Protein AF-A0A0A0LY85-F1 (afdb_monomer_lite)

Foldseek 3Di:
DPPPVVVVVVVVVVVVVVLVVVVVVVLCVQQVQLVVVVVVVCVVPVDD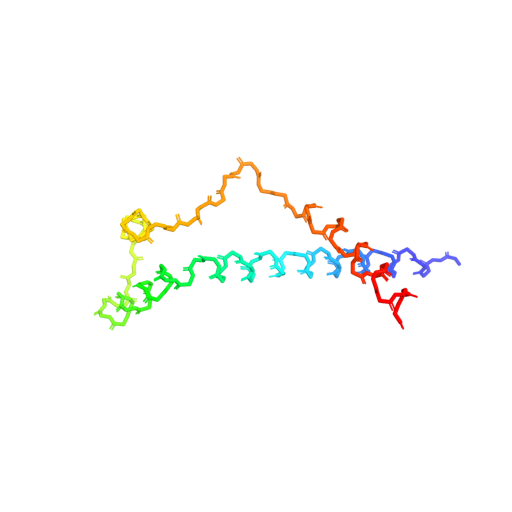DPVNSVVSCVVRVRDDDDPPDDSCVVVVVVVVVVVVVVVD

Organism: Cucumis sativus (NCBI:txid3659)

Structure (mmCIF, N/CA/C/O backbone):
data_AF-A0A0A0LY85-F1
#
_entry.id   AF-A0A0A0LY85-F1
#
loop_
_atom_site.group_PDB
_atom_site.id
_atom_site.type_symbol
_atom_site.label_atom_id
_atom_site.label_alt_id
_atom_site.label_comp_id
_atom_site.label_asym_id
_atom_site.label_entity_id
_atom_site.label_seq_id
_atom_site.pdbx_PDB_ins_code
_atom_site.Cartn_x
_atom_site.Cartn_y
_atom_site.Cartn_z
_atom_site.occupancy
_atom_site.B_iso_or_equiv
_atom_site.auth_seq_id
_atom_site.auth_comp_id
_atom_site.auth_asym_id
_atom_site.auth_atom_id
_atom_site.pdbx_PDB_model_num
ATOM 1 N N . MET A 1 1 ? 20.350 3.728 -38.908 1.00 57.50 1 MET A N 1
ATOM 2 C CA . MET A 1 1 ? 20.701 4.029 -37.504 1.00 57.50 1 MET A CA 1
ATOM 3 C C . MET A 1 1 ? 19.679 5.033 -36.996 1.00 57.50 1 MET A C 1
ATOM 5 O O . MET A 1 1 ? 19.744 6.182 -37.401 1.00 57.50 1 MET A O 1
ATOM 9 N N . GLY A 1 2 ? 18.686 4.565 -36.238 1.00 53.50 2 GLY A N 1
ATOM 10 C CA . GLY A 1 2 ? 17.540 5.358 -35.766 1.00 53.50 2 GLY A CA 1
ATOM 11 C C . GLY A 1 2 ? 16.665 4.571 -34.782 1.00 53.50 2 GLY A C 1
ATOM 12 O O . GLY A 1 2 ? 16.270 5.116 -33.763 1.00 53.50 2 GLY A O 1
ATOM 13 N N . ASP A 1 3 ? 16.511 3.262 -35.007 1.00 57.34 3 ASP A N 1
ATOM 14 C CA . ASP A 1 3 ? 15.625 2.408 -34.198 1.00 57.34 3 ASP A CA 1
ATOM 15 C C . ASP A 1 3 ? 16.073 2.179 -32.743 1.00 57.34 3 ASP A C 1
ATOM 17 O O . ASP A 1 3 ? 15.233 2.118 -31.854 1.00 57.34 3 ASP A O 1
ATOM 21 N N . ASN A 1 4 ? 17.376 2.082 -32.442 1.00 63.25 4 ASN A N 1
ATOM 22 C CA . ASN A 1 4 ? 17.817 1.688 -31.090 1.00 63.25 4 ASN A CA 1
ATOM 23 C C . ASN A 1 4 ? 17.417 2.674 -29.981 1.00 63.25 4 ASN A C 1
ATOM 25 O O . ASN A 1 4 ? 17.209 2.254 -28.846 1.00 63.25 4 ASN A O 1
ATOM 29 N N . CYS A 1 5 ? 17.308 3.969 -30.286 1.00 68.44 5 CYS A N 1
ATOM 30 C CA . CYS A 1 5 ? 17.037 4.978 -29.261 1.00 68.44 5 CYS A CA 1
ATOM 31 C C . CYS A 1 5 ? 15.596 4.871 -28.735 1.00 68.44 5 CYS A C 1
ATOM 33 O O . CYS A 1 5 ? 15.363 4.994 -27.535 1.00 68.44 5 CYS A O 1
ATOM 35 N N . GLU A 1 6 ? 14.636 4.577 -29.615 1.00 72.62 6 GLU A N 1
ATOM 36 C CA . GLU A 1 6 ? 13.228 4.418 -29.240 1.00 72.62 6 GLU A CA 1
ATOM 37 C C . GLU A 1 6 ? 13.020 3.171 -28.374 1.00 72.62 6 GLU A C 1
ATOM 39 O O . GLU A 1 6 ? 12.371 3.255 -27.331 1.00 72.62 6 GLU A O 1
ATOM 44 N N . TYR A 1 7 ? 13.651 2.046 -28.735 1.00 77.38 7 TYR A N 1
ATOM 45 C CA . TYR A 1 7 ? 13.621 0.826 -27.921 1.00 77.38 7 TYR A CA 1
ATOM 46 C C . TYR A 1 7 ? 14.286 1.020 -26.553 1.00 77.38 7 TYR A C 1
ATOM 48 O O . TYR A 1 7 ? 13.768 0.545 -25.543 1.00 77.38 7 TYR A O 1
ATOM 56 N N . GLU A 1 8 ? 15.404 1.747 -26.482 1.00 79.50 8 GLU A N 1
ATOM 57 C CA . GLU A 1 8 ? 16.062 2.048 -25.207 1.00 79.50 8 GLU A CA 1
ATOM 58 C C . GLU A 1 8 ? 15.216 2.947 -24.300 1.00 79.50 8 GLU A C 1
ATOM 60 O O . GLU A 1 8 ? 15.180 2.739 -23.085 1.00 79.50 8 GLU A O 1
ATOM 65 N N . VAL A 1 9 ? 14.536 3.948 -24.865 1.00 85.38 9 VAL A N 1
ATOM 66 C CA . VAL A 1 9 ? 13.631 4.819 -24.104 1.00 85.38 9 VAL A CA 1
ATOM 67 C C . VAL A 1 9 ? 12.410 4.034 -23.635 1.00 85.38 9 VAL A C 1
ATOM 69 O O . VAL A 1 9 ? 12.077 4.111 -22.453 1.00 85.38 9 VAL A O 1
ATOM 72 N N . ALA A 1 10 ? 11.792 3.231 -24.505 1.00 84.38 10 ALA A N 1
ATOM 73 C CA . ALA A 1 10 ? 10.658 2.383 -24.147 1.00 84.38 10 ALA A CA 1
ATOM 74 C C . ALA A 1 10 ? 11.010 1.423 -23.001 1.00 84.38 10 ALA A C 1
ATOM 76 O O . ALA A 1 10 ? 10.310 1.394 -21.991 1.00 84.38 10 ALA A O 1
ATOM 77 N N . ALA A 1 11 ? 12.155 0.740 -23.094 1.00 85.25 11 ALA A N 1
ATOM 78 C CA . ALA A 1 11 ? 12.624 -0.172 -22.054 1.00 85.25 11 ALA A CA 1
ATOM 79 C C . ALA A 1 11 ? 12.909 0.541 -20.720 1.00 85.25 11 ALA A C 1
ATOM 81 O O . ALA A 1 11 ? 12.688 -0.021 -19.650 1.00 85.25 11 ALA A O 1
ATOM 82 N N . LYS A 1 12 ? 13.412 1.782 -20.744 1.00 86.88 12 LYS A N 1
ATOM 83 C CA . LYS A 1 12 ? 13.615 2.574 -19.517 1.00 86.88 12 LYS A CA 1
ATOM 84 C C . LYS A 1 12 ? 12.291 3.008 -18.894 1.00 86.88 12 LYS A C 1
ATOM 86 O O . LYS A 1 12 ? 12.169 2.985 -17.673 1.00 86.88 12 LYS A O 1
ATOM 91 N N . VAL A 1 13 ? 11.318 3.400 -19.712 1.00 87.31 13 VAL A N 1
ATOM 92 C CA . VAL A 1 13 ? 9.983 3.799 -19.249 1.00 87.31 13 VAL A CA 1
ATOM 93 C C . VAL A 1 13 ? 9.259 2.612 -18.618 1.00 87.31 13 VAL A C 1
ATOM 95 O O . VAL A 1 13 ? 8.769 2.740 -17.500 1.00 87.31 13 VAL A O 1
ATOM 98 N N . GLU A 1 14 ? 9.258 1.456 -19.283 1.00 87.88 14 GLU A N 1
ATOM 99 C CA . GLU A 1 14 ? 8.689 0.207 -18.761 1.00 87.88 14 GLU A CA 1
ATOM 100 C C . GLU A 1 14 ? 9.289 -0.149 -17.394 1.00 87.88 14 GLU A C 1
ATOM 102 O O . GLU A 1 14 ? 8.559 -0.308 -16.419 1.00 87.88 14 GLU A O 1
ATOM 107 N N . LYS A 1 15 ? 10.622 -0.099 -17.268 1.00 86.50 15 LYS A N 1
ATOM 108 C CA . LYS A 1 15 ? 11.307 -0.313 -15.983 1.00 86.50 15 LYS A CA 1
ATOM 109 C C . LYS A 1 15 ? 10.860 0.656 -14.890 1.00 86.50 15 LYS A C 1
ATOM 111 O O . LYS A 1 15 ? 10.670 0.247 -13.750 1.00 86.50 15 LYS A O 1
ATOM 116 N N . ILE A 1 16 ? 10.693 1.944 -15.196 1.00 87.75 16 ILE A N 1
ATOM 117 C CA . ILE A 1 16 ? 10.215 2.924 -14.205 1.00 87.75 16 ILE A CA 1
ATOM 118 C C . ILE A 1 16 ? 8.797 2.570 -13.739 1.00 87.75 16 ILE A C 1
ATOM 120 O O . ILE A 1 16 ? 8.517 2.660 -12.541 1.00 87.75 16 ILE A O 1
ATOM 124 N N . TYR A 1 17 ? 7.924 2.141 -14.654 1.00 88.00 17 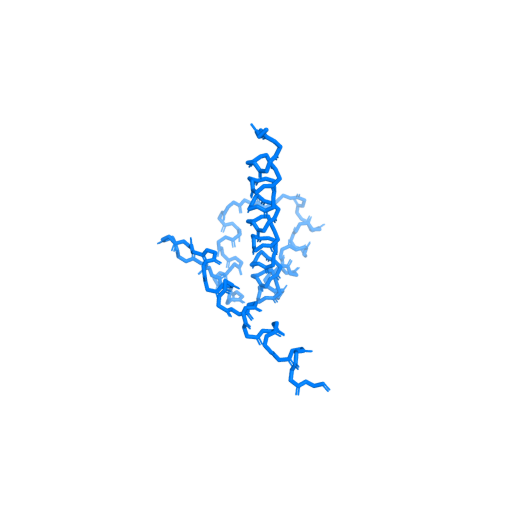TYR A N 1
ATOM 125 C CA . TYR A 1 17 ? 6.579 1.685 -14.307 1.00 88.00 17 TYR A CA 1
ATOM 126 C C . TYR A 1 17 ? 6.605 0.451 -13.404 1.00 88.00 17 TYR A C 1
ATOM 128 O O . TYR A 1 17 ? 5.930 0.453 -12.373 1.00 88.00 17 TYR A O 1
ATOM 136 N N . ASP A 1 18 ? 7.416 -0.554 -13.727 1.00 88.44 18 ASP A N 1
ATOM 137 C CA . ASP A 1 18 ? 7.521 -1.785 -12.937 1.00 88.44 18 ASP A CA 1
ATOM 138 C C . ASP A 1 18 ? 8.060 -1.526 -11.526 1.00 88.44 18 ASP A C 1
ATOM 140 O O . ASP A 1 18 ? 7.544 -2.066 -10.538 1.00 88.44 18 ASP A O 1
ATOM 144 N N . LEU A 1 19 ? 9.053 -0.640 -11.401 1.00 88.00 19 LEU A N 1
ATOM 145 C CA . LEU A 1 19 ? 9.602 -0.226 -10.109 1.00 88.00 19 LEU A CA 1
ATOM 146 C C . LEU A 1 19 ? 8.563 0.542 -9.283 1.00 88.00 19 LEU A C 1
ATOM 148 O O . LEU A 1 19 ? 8.387 0.264 -8.094 1.00 88.00 19 LEU A O 1
ATOM 152 N N . ALA A 1 20 ? 7.837 1.476 -9.905 1.00 87.31 20 ALA A N 1
ATOM 153 C CA . ALA A 1 20 ? 6.771 2.222 -9.241 1.00 87.31 20 ALA A CA 1
ATOM 154 C C . ALA A 1 20 ? 5.635 1.296 -8.782 1.00 87.31 20 ALA A C 1
ATOM 156 O O . ALA A 1 20 ? 5.168 1.404 -7.645 1.00 87.31 20 ALA A O 1
ATOM 157 N N . TYR A 1 21 ? 5.234 0.345 -9.628 1.00 89.81 21 TYR A N 1
ATOM 158 C CA . TYR A 1 21 ? 4.222 -0.654 -9.302 1.00 89.81 21 TYR A CA 1
ATOM 159 C C . TYR A 1 21 ? 4.662 -1.539 -8.134 1.00 89.81 21 TYR A C 1
ATOM 161 O O . TYR A 1 21 ? 3.918 -1.715 -7.167 1.00 89.81 21 TYR A O 1
ATOM 169 N N . SER A 1 22 ? 5.892 -2.052 -8.183 1.00 88.56 22 SER A N 1
ATOM 170 C CA . SER A 1 22 ? 6.455 -2.899 -7.130 1.00 88.56 22 SER A CA 1
ATOM 171 C C . SER A 1 22 ? 6.539 -2.160 -5.795 1.00 88.56 22 SER A C 1
ATOM 173 O O . SER A 1 22 ? 6.132 -2.706 -4.765 1.00 88.56 22 SER A O 1
ATOM 175 N N . ARG A 1 23 ? 6.972 -0.892 -5.805 1.00 87.56 23 ARG A N 1
ATOM 176 C CA . ARG A 1 23 ? 6.992 -0.041 -4.608 1.00 87.56 23 ARG A CA 1
ATOM 177 C C . ARG A 1 23 ? 5.591 0.185 -4.050 1.00 87.56 23 ARG A C 1
ATOM 179 O O . ARG A 1 23 ? 5.383 0.011 -2.850 1.00 87.56 23 ARG A O 1
ATOM 186 N N . ALA A 1 24 ? 4.628 0.538 -4.901 1.00 89.62 24 ALA A N 1
ATOM 187 C CA . ALA A 1 24 ? 3.244 0.739 -4.484 1.00 89.62 24 ALA A CA 1
ATOM 188 C C . ALA A 1 24 ? 2.661 -0.540 -3.868 1.00 89.62 24 ALA A C 1
ATOM 190 O O . ALA A 1 24 ? 2.083 -0.498 -2.783 1.00 89.62 24 ALA A O 1
ATOM 191 N N . LYS A 1 25 ? 2.884 -1.697 -4.502 1.00 92.25 25 LYS A N 1
ATOM 192 C CA . LYS A 1 25 ? 2.445 -3.001 -3.995 1.00 92.25 25 LYS A CA 1
ATOM 193 C C . LYS A 1 25 ? 3.056 -3.323 -2.632 1.00 92.25 25 LYS A C 1
ATOM 195 O O . LYS A 1 25 ? 2.335 -3.769 -1.742 1.00 92.25 25 LYS A O 1
ATOM 200 N N . GLU A 1 26 ? 4.354 -3.082 -2.442 1.00 90.12 26 GLU A N 1
ATOM 201 C CA . GLU A 1 26 ? 5.002 -3.288 -1.143 1.00 90.12 26 GLU A CA 1
ATOM 202 C C . GLU A 1 26 ? 4.418 -2.364 -0.066 1.00 90.12 26 GLU A C 1
ATOM 204 O O . GLU A 1 26 ? 4.119 -2.819 1.039 1.00 90.12 26 GLU A O 1
ATOM 209 N N . MET A 1 27 ? 4.207 -1.087 -0.389 1.00 90.06 27 MET A N 1
ATOM 210 C CA . MET A 1 27 ? 3.626 -0.103 0.527 1.00 90.06 27 MET A CA 1
ATOM 211 C C . MET A 1 27 ? 2.198 -0.456 0.940 1.00 90.06 27 MET A C 1
ATOM 213 O O . MET A 1 27 ? 1.860 -0.356 2.122 1.00 90.06 27 MET A O 1
ATOM 217 N N . LEU A 1 28 ? 1.375 -0.907 -0.008 1.00 92.50 28 LEU A N 1
ATOM 218 C CA . LEU A 1 28 ? 0.031 -1.406 0.274 1.00 92.50 28 LEU A CA 1
ATOM 219 C C . LEU A 1 28 ? 0.087 -2.664 1.148 1.00 92.50 28 LEU A C 1
ATOM 221 O O . LEU A 1 28 ? -0.661 -2.771 2.114 1.00 92.50 28 LEU A O 1
ATOM 225 N N . GLY A 1 29 ? 1.015 -3.585 0.863 1.00 93.12 29 GLY A N 1
ATOM 226 C CA . GLY A 1 29 ? 1.219 -4.795 1.661 1.00 93.12 29 GLY A CA 1
ATOM 227 C C . GLY A 1 29 ? 1.598 -4.491 3.112 1.00 93.12 29 GLY A C 1
ATOM 228 O O . GLY A 1 29 ? 0.997 -5.038 4.035 1.00 93.12 29 GLY A O 1
ATOM 229 N N . LYS A 1 30 ? 2.540 -3.566 3.323 1.00 92.00 30 LYS A N 1
ATOM 230 C CA . LYS A 1 30 ? 2.957 -3.096 4.655 1.00 92.00 30 LYS A CA 1
ATOM 231 C C . LYS A 1 30 ? 1.835 -2.391 5.424 1.00 92.00 30 LYS A C 1
ATOM 233 O O . LYS A 1 30 ? 1.801 -2.469 6.645 1.00 92.00 30 LYS A O 1
ATOM 238 N N . ASN A 1 31 ? 0.915 -1.734 4.718 1.00 95.06 31 ASN A N 1
ATOM 239 C CA . ASN A 1 31 ? -0.221 -1.009 5.295 1.00 95.06 31 ASN A CA 1
ATOM 240 C C . ASN A 1 31 ? -1.540 -1.791 5.267 1.00 95.06 31 ASN A C 1
ATOM 242 O O . ASN A 1 31 ? -2.594 -1.206 5.517 1.00 95.06 31 ASN A O 1
ATOM 246 N N . ARG A 1 32 ? -1.514 -3.099 4.983 1.00 95.38 32 ARG A N 1
ATOM 247 C CA . ARG A 1 32 ? -2.726 -3.907 4.791 1.00 95.38 32 ARG A CA 1
ATOM 248 C C . ARG A 1 32 ? -3.753 -3.740 5.915 1.00 95.38 32 ARG A C 1
ATOM 250 O O . ARG A 1 32 ? -4.921 -3.528 5.623 1.00 95.38 32 ARG A O 1
ATOM 257 N N . GLN A 1 33 ? -3.321 -3.776 7.175 1.00 93.94 33 GLN A N 1
ATOM 258 C CA . GLN A 1 33 ? -4.216 -3.632 8.329 1.00 93.94 33 GLN A CA 1
ATOM 259 C C . GLN A 1 33 ? -4.955 -2.283 8.335 1.00 93.94 33 GLN A C 1
ATOM 261 O O . GLN A 1 33 ? -6.140 -2.217 8.648 1.00 93.94 33 GLN A O 1
ATOM 266 N N . VAL A 1 34 ? -4.271 -1.200 7.963 1.00 95.50 34 VAL A N 1
ATOM 267 C CA . VAL A 1 34 ? -4.878 0.134 7.873 1.00 95.50 34 VAL A CA 1
ATOM 268 C C . VAL A 1 34 ? -5.826 0.219 6.680 1.00 95.50 34 VAL A C 1
ATOM 270 O O . VAL A 1 34 ? -6.898 0.802 6.796 1.00 95.50 34 VAL A O 1
ATOM 273 N N . LEU A 1 35 ? -5.472 -0.403 5.551 1.00 95.88 35 LEU A N 1
ATOM 274 C CA . LEU A 1 35 ? -6.338 -0.475 4.370 1.00 95.88 35 LEU A CA 1
ATOM 275 C C . LEU A 1 35 ? -7.619 -1.273 4.636 1.00 95.88 35 LEU A C 1
ATOM 277 O O . LEU A 1 35 ? -8.666 -0.910 4.114 1.00 95.88 35 LEU A O 1
ATOM 281 N N . GLU A 1 36 ? -7.565 -2.319 5.461 1.00 96.19 36 GLU A N 1
ATOM 282 C CA . GLU A 1 36 ? -8.761 -3.048 5.900 1.00 96.19 36 GLU A CA 1
ATOM 283 C C . GLU A 1 36 ? -9.702 -2.124 6.696 1.00 96.19 36 GLU A C 1
ATOM 285 O O . GLU A 1 36 ? -10.900 -2.109 6.424 1.00 96.19 36 GLU A O 1
ATOM 290 N N . LYS A 1 37 ? -9.167 -1.245 7.561 1.00 96.00 37 LYS A N 1
ATOM 291 C CA . LYS A 1 37 ? -9.957 -0.180 8.219 1.00 96.00 37 LYS A CA 1
ATOM 292 C C . LYS A 1 37 ? -10.483 0.872 7.242 1.00 96.00 37 LYS A C 1
ATOM 294 O O . LYS A 1 37 ? -11.625 1.295 7.363 1.00 96.00 37 LYS A O 1
ATOM 299 N N . PHE A 1 38 ? -9.675 1.199 6.233 1.00 95.19 38 PHE A N 1
ATOM 300 C CA . PHE A 1 38 ? -10.071 1.776 4.942 1.00 95.19 38 PHE A CA 1
ATOM 301 C C . PHE A 1 38 ? -11.450 1.323 4.469 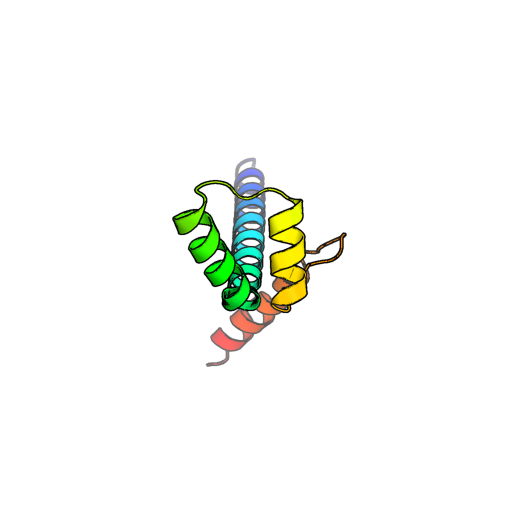1.00 95.19 38 PHE A C 1
ATOM 303 O O . PHE A 1 38 ? -12.406 2.087 4.331 1.00 95.19 38 PHE A O 1
ATOM 310 N N . VAL A 1 39 ? -11.492 0.030 4.177 1.00 95.81 39 VAL A N 1
ATOM 311 C CA . VAL A 1 39 ? -12.624 -0.637 3.549 1.00 95.81 39 VAL A CA 1
ATOM 312 C C . VAL A 1 39 ? -13.810 -0.732 4.502 1.00 95.81 39 VAL A C 1
ATOM 314 O O . VAL A 1 39 ? -14.923 -0.464 4.068 1.00 95.81 39 VAL A O 1
ATOM 317 N N . GLU A 1 40 ? -13.591 -1.064 5.777 1.00 95.75 40 GLU A N 1
ATOM 318 C CA . GLU A 1 40 ? -14.659 -1.109 6.790 1.00 95.75 40 GLU A CA 1
ATOM 319 C C . GLU A 1 40 ? -15.416 0.227 6.868 1.00 95.75 40 GLU A C 1
ATOM 321 O O . GLU A 1 40 ? -16.637 0.257 6.739 1.00 95.75 40 GLU A O 1
ATOM 326 N N . GLU A 1 41 ? -14.690 1.339 6.984 1.00 95.81 41 GLU A N 1
ATOM 327 C CA . GLU A 1 41 ? -15.288 2.672 7.098 1.00 95.81 41 GLU A CA 1
ATOM 328 C C . GLU A 1 41 ? -15.948 3.131 5.787 1.00 95.81 41 GLU A C 1
ATOM 330 O O . GLU A 1 41 ? -17.002 3.762 5.808 1.00 95.81 41 GLU A O 1
ATOM 335 N N . LEU A 1 42 ? -15.378 2.786 4.624 1.00 96.75 42 LEU A N 1
ATOM 336 C CA . LEU A 1 42 ? -16.019 3.058 3.329 1.00 96.75 42 LEU A CA 1
ATOM 337 C C . LEU A 1 42 ? -17.311 2.261 3.132 1.00 96.75 42 LEU A C 1
ATOM 339 O O . LEU A 1 42 ? -18.229 2.764 2.493 1.00 96.75 42 LEU A O 1
ATOM 343 N N . LEU A 1 43 ? -17.396 1.038 3.658 1.00 96.88 43 LEU A N 1
ATOM 344 C CA . LEU A 1 43 ? -18.622 0.241 3.599 1.00 96.88 43 LEU A CA 1
ATOM 345 C C . LEU A 1 43 ? -19.721 0.804 4.511 1.00 96.88 43 LEU A C 1
ATOM 347 O O . LEU A 1 43 ? -20.895 0.661 4.183 1.00 96.88 43 LEU A O 1
ATOM 351 N N . GLU A 1 44 ? -19.356 1.432 5.632 1.00 96.12 44 GLU A N 1
ATOM 352 C CA . GLU A 1 44 ? -20.315 2.023 6.575 1.00 96.12 44 GLU A CA 1
ATOM 353 C C . GLU A 1 44 ? -20.763 3.436 6.168 1.00 96.12 44 GLU A C 1
ATOM 355 O O . GLU A 1 44 ? -21.952 3.749 6.236 1.00 96.12 44 GLU A O 1
ATOM 360 N N . PHE A 1 45 ? -19.831 4.288 5.730 1.00 94.31 45 PHE A N 1
ATOM 361 C CA . PHE A 1 45 ? -20.074 5.722 5.526 1.00 94.31 45 PHE A CA 1
ATOM 362 C C . PHE A 1 45 ? -20.049 6.175 4.060 1.00 94.31 45 PHE A C 1
ATOM 364 O O . PHE A 1 45 ? -20.304 7.350 3.797 1.00 94.31 45 PHE A O 1
ATOM 371 N N . GLU A 1 46 ? -19.710 5.287 3.115 1.00 93.31 46 GLU A N 1
ATOM 372 C CA . GLU A 1 46 ? -19.532 5.522 1.664 1.00 93.31 46 GLU A CA 1
ATOM 373 C C . GLU A 1 46 ? -18.434 6.534 1.273 1.00 93.31 46 GLU A C 1
ATOM 375 O O . GLU A 1 46 ? -17.911 6.493 0.158 1.00 93.31 46 GLU A O 1
ATOM 380 N N . ILE A 1 47 ? -18.054 7.446 2.172 1.00 94.06 47 ILE A N 1
ATOM 381 C CA . ILE A 1 47 ? -17.118 8.543 1.929 1.00 94.06 47 ILE A CA 1
ATOM 382 C C . ILE A 1 47 ? -16.167 8.677 3.117 1.00 94.06 47 ILE A C 1
ATOM 384 O O . ILE A 1 47 ? -16.590 8.784 4.266 1.00 94.06 47 ILE A O 1
ATOM 388 N N . LEU A 1 48 ? -14.869 8.799 2.828 1.00 94.25 48 LEU A N 1
ATOM 389 C CA . LEU A 1 48 ? -13.858 9.174 3.816 1.00 94.25 48 LEU A CA 1
ATOM 390 C C . LEU A 1 48 ? -13.262 10.538 3.500 1.00 94.25 48 LEU A C 1
ATOM 392 O O . LEU A 1 48 ? -12.854 10.827 2.377 1.00 94.25 48 LEU A O 1
ATOM 396 N N . THR A 1 49 ? -13.171 11.382 4.524 1.00 95.56 49 THR A N 1
ATOM 397 C CA . THR A 1 49 ? -12.464 12.664 4.427 1.00 95.56 49 THR A CA 1
ATOM 398 C C . THR A 1 49 ? -10.984 12.484 4.753 1.00 95.56 49 THR A C 1
ATOM 400 O O . THR A 1 49 ? -10.605 11.564 5.478 1.00 95.56 49 THR A O 1
ATOM 403 N N . GLY A 1 50 ? -10.138 13.417 4.303 1.00 94.06 50 GLY A N 1
ATOM 404 C CA . GLY A 1 50 ? -8.705 13.402 4.630 1.00 94.06 50 GLY A CA 1
ATOM 405 C C . GLY A 1 50 ? -8.421 13.319 6.137 1.00 94.06 50 GLY A C 1
ATOM 406 O O . GLY A 1 50 ? -7.564 12.551 6.553 1.00 94.06 50 GLY A O 1
ATOM 407 N N . LYS A 1 51 ? -9.214 14.010 6.971 1.00 94.56 51 LYS A N 1
ATOM 408 C CA . LYS A 1 51 ? -9.080 13.960 8.441 1.00 94.56 51 LYS A CA 1
ATOM 409 C C . LYS A 1 51 ? -9.369 12.576 9.026 1.00 94.56 51 LYS A C 1
ATOM 411 O O . LYS A 1 51 ? -8.780 12.199 10.036 1.00 94.56 51 LYS A O 1
ATOM 416 N N . VAL A 1 52 ? -10.312 11.844 8.432 1.00 93.69 52 VAL A N 1
ATOM 417 C CA . VAL A 1 52 ? -10.641 10.477 8.858 1.00 93.69 52 VAL A CA 1
ATOM 418 C C . VAL A 1 52 ? -9.514 9.531 8.452 1.00 93.69 52 VAL A C 1
ATOM 420 O O . VAL A 1 52 ? -9.049 8.762 9.287 1.00 93.69 52 VAL A O 1
ATOM 423 N N . LEU A 1 53 ? -8.995 9.662 7.227 1.00 93.50 53 LEU A N 1
ATOM 424 C CA . LEU A 1 53 ? -7.839 8.888 6.763 1.00 93.50 53 LEU A CA 1
ATOM 425 C C . LEU A 1 53 ? -6.610 9.104 7.654 1.00 93.50 53 LEU A C 1
ATOM 427 O O . LEU A 1 53 ? -5.993 8.134 8.084 1.00 93.50 53 LEU A O 1
ATOM 431 N N . GLU A 1 54 ? -6.280 10.356 7.983 1.00 94.19 54 GLU A N 1
ATOM 432 C CA . GLU A 1 54 ? -5.164 10.685 8.880 1.00 94.19 54 GLU A CA 1
ATOM 433 C C . GLU A 1 54 ? -5.321 10.017 10.248 1.00 94.19 54 GLU A C 1
ATOM 435 O O . GLU A 1 54 ? -4.408 9.332 10.708 1.00 94.19 54 GLU A O 1
ATOM 440 N N . ARG A 1 55 ? -6.511 10.121 10.852 1.00 94.62 55 ARG A N 1
ATOM 441 C CA . ARG A 1 55 ? -6.807 9.487 12.141 1.00 94.62 55 ARG A CA 1
ATOM 442 C C . ARG A 1 55 ? -6.682 7.966 12.081 1.00 94.62 55 ARG A C 1
ATOM 444 O O . ARG A 1 55 ? -6.140 7.361 13.005 1.00 94.62 55 ARG A O 1
ATOM 451 N N . LEU A 1 56 ? -7.192 7.341 11.022 1.00 94.06 56 LEU A N 1
ATOM 452 C CA . LEU A 1 56 ? -7.140 5.890 10.849 1.00 94.06 56 LEU A CA 1
ATOM 453 C C . LEU A 1 56 ? -5.700 5.405 10.651 1.00 94.06 56 LEU A C 1
ATOM 455 O O . LEU A 1 56 ? -5.334 4.374 11.207 1.00 94.06 56 LEU A O 1
ATOM 459 N N . ILE A 1 57 ? -4.867 6.160 9.933 1.00 94.19 57 ILE A N 1
ATOM 460 C CA . ILE A 1 57 ? -3.434 5.869 9.807 1.00 94.19 57 ILE A CA 1
ATOM 461 C C . ILE A 1 57 ? -2.751 5.947 11.176 1.00 94.19 57 ILE A C 1
ATOM 463 O O . ILE A 1 57 ? -2.065 5.004 11.561 1.00 94.19 57 ILE A O 1
ATOM 467 N N . GLU A 1 58 ? -2.959 7.026 11.931 1.00 93.94 58 GLU A N 1
ATOM 468 C CA . GLU A 1 58 ? -2.325 7.224 13.244 1.00 93.94 58 GLU A CA 1
ATOM 469 C C . GLU A 1 58 ? -2.748 6.165 14.268 1.00 93.94 58 GLU A C 1
ATOM 471 O O . GLU A 1 58 ? -1.910 5.616 14.981 1.00 93.94 58 GLU A O 1
ATOM 476 N N . THR A 1 59 ? -4.040 5.837 14.310 1.00 94.31 59 THR A N 1
ATOM 477 C CA . THR A 1 59 ? -4.598 4.905 15.303 1.00 94.31 59 THR A CA 1
ATOM 478 C C . THR A 1 59 ? -4.204 3.456 15.021 1.00 94.31 59 THR A C 1
ATOM 480 O O . THR A 1 59 ? -4.054 2.667 15.950 1.00 94.31 59 THR A O 1
ATOM 483 N N . ASN A 1 60 ? -4.014 3.099 13.747 1.00 92.50 60 ASN A N 1
ATOM 484 C CA . ASN A 1 60 ? -3.729 1.726 13.326 1.00 92.50 60 ASN A CA 1
ATOM 485 C C . ASN A 1 60 ? -2.257 1.505 12.931 1.00 92.50 60 ASN A C 1
ATOM 487 O O . ASN A 1 60 ? -1.929 0.467 12.360 1.00 92.50 60 ASN A O 1
ATOM 491 N N . GLY A 1 61 ? -1.367 2.460 13.229 1.00 90.12 61 GLY A N 1
ATOM 492 C CA . GLY A 1 61 ? 0.077 2.320 13.012 1.00 90.12 61 GLY A CA 1
ATOM 493 C C . GLY A 1 61 ? 0.502 2.318 11.540 1.00 90.12 61 GLY A C 1
ATOM 494 O O . GLY A 1 61 ? 1.470 1.649 11.181 1.00 90.12 61 GLY A O 1
ATOM 495 N N . GLY A 1 62 ? -0.217 3.040 10.679 1.00 89.31 62 GLY A N 1
ATOM 496 C CA . GLY A 1 62 ? 0.082 3.100 9.252 1.00 89.31 62 GLY A CA 1
ATOM 497 C C . GLY A 1 62 ? 1.426 3.761 8.953 1.00 89.31 62 GLY A C 1
ATOM 498 O O . GLY A 1 62 ? 1.792 4.796 9.511 1.00 89.31 62 GLY A O 1
ATOM 499 N N . ILE A 1 63 ? 2.160 3.158 8.027 1.00 88.69 63 ILE A N 1
ATOM 500 C CA . ILE A 1 63 ? 3.467 3.606 7.567 1.00 88.69 63 ILE A CA 1
ATOM 501 C C . ILE A 1 63 ? 3.263 4.626 6.450 1.00 88.69 63 ILE A C 1
ATOM 503 O O . ILE A 1 63 ? 2.763 4.298 5.370 1.00 88.69 63 ILE A O 1
ATOM 507 N N . ARG A 1 64 ? 3.698 5.861 6.704 1.00 83.25 64 ARG A N 1
ATOM 508 C CA . ARG A 1 64 ? 3.752 6.939 5.712 1.00 83.25 64 ARG A CA 1
ATOM 509 C C . ARG A 1 64 ? 5.179 7.065 5.194 1.00 83.25 64 ARG A C 1
ATOM 511 O O . ARG A 1 64 ? 6.113 7.185 5.984 1.00 83.25 64 ARG A O 1
ATOM 518 N N . GLU A 1 65 ? 5.336 7.081 3.879 1.00 77.38 65 GLU A N 1
ATOM 519 C CA . GLU A 1 65 ? 6.589 7.525 3.268 1.00 77.38 65 GLU A CA 1
ATOM 520 C C . GLU A 1 65 ? 6.747 9.030 3.500 1.00 77.38 65 GLU A C 1
ATOM 522 O O . GLU A 1 65 ? 5.778 9.790 3.408 1.00 77.38 65 GLU A O 1
ATOM 527 N N . LYS A 1 66 ? 7.966 9.459 3.830 1.00 73.25 66 LYS A N 1
ATOM 528 C CA . LYS A 1 66 ? 8.319 10.878 3.839 1.00 73.25 66 LYS A CA 1
ATOM 529 C C . LYS A 1 66 ? 8.854 11.258 2.469 1.00 73.25 66 LYS A C 1
ATOM 531 O O . LYS A 1 66 ? 9.690 10.553 1.916 1.00 73.25 66 LYS A O 1
ATOM 536 N N . GLU A 1 67 ? 8.404 12.400 1.974 1.00 67.31 67 GLU A N 1
ATOM 537 C CA . GLU A 1 67 ? 8.993 13.021 0.794 1.00 67.31 67 GLU A CA 1
ATOM 538 C C . GLU A 1 67 ? 10.425 13.507 1.092 1.00 67.31 67 GLU A C 1
ATOM 540 O O . GLU A 1 67 ? 10.669 14.034 2.187 1.00 67.31 67 GLU A O 1
ATOM 545 N N . P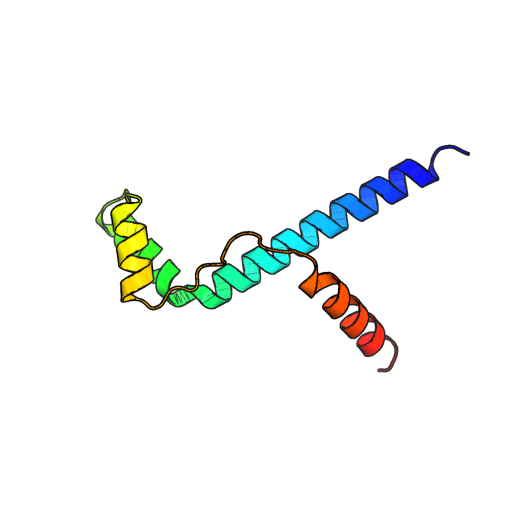RO A 1 68 ? 11.358 13.405 0.129 1.00 68.69 68 PRO A N 1
ATOM 546 C CA . PRO A 1 68 ? 11.202 12.761 -1.180 1.00 68.69 68 PRO A CA 1
ATOM 547 C C . PRO A 1 68 ? 11.280 11.226 -1.089 1.00 68.69 68 PRO A C 1
ATOM 549 O O . PRO A 1 68 ? 12.196 10.693 -0.462 1.00 68.69 68 PRO A O 1
ATOM 552 N N . PHE A 1 69 ? 10.361 10.514 -1.750 1.0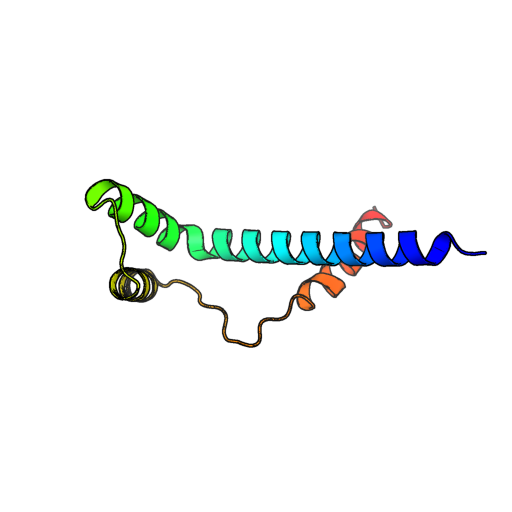0 67.69 69 PHE A N 1
ATOM 553 C CA . PHE A 1 69 ? 10.475 9.060 -1.920 1.00 67.69 69 PHE A CA 1
ATOM 554 C C . PHE A 1 69 ? 11.288 8.720 -3.176 1.00 67.69 69 PHE A C 1
ATOM 556 O O . PHE A 1 69 ? 11.184 9.380 -4.211 1.00 67.69 69 PHE A O 1
ATOM 563 N N . PHE A 1 70 ? 12.099 7.666 -3.101 1.00 71.81 70 PHE A N 1
ATOM 564 C CA . PHE A 1 70 ? 12.959 7.242 -4.204 1.00 71.81 70 PHE A CA 1
ATOM 565 C C . PHE A 1 70 ? 12.570 5.845 -4.684 1.00 71.81 70 PHE A C 1
ATOM 567 O O . PHE A 1 70 ? 12.432 4.915 -3.895 1.00 71.81 70 PHE A O 1
ATOM 574 N N . LEU A 1 71 ? 12.466 5.673 -6.004 1.00 71.94 71 LEU A N 1
ATOM 575 C CA . LEU A 1 71 ? 12.310 4.350 -6.623 1.00 71.94 71 LEU A CA 1
ATOM 576 C C . LEU A 1 71 ? 13.631 3.559 -6.637 1.00 71.94 71 LEU A C 1
ATOM 578 O O . LEU A 1 71 ? 13.648 2.378 -6.976 1.00 71.94 71 LEU A O 1
ATOM 582 N N . SER A 1 72 ? 14.752 4.203 -6.287 1.00 64.44 72 SER A N 1
ATOM 583 C CA . SER A 1 72 ? 16.085 3.686 -6.581 1.00 64.44 72 SER A CA 1
ATOM 584 C C . SER A 1 72 ? 16.584 2.565 -5.680 1.00 64.44 72 SER A C 1
ATOM 586 O O . SER A 1 72 ? 17.446 1.807 -6.111 1.00 64.44 72 SER A O 1
ATOM 588 N N . GLU A 1 73 ? 16.015 2.381 -4.487 1.00 60.91 73 GLU A N 1
ATOM 589 C CA . GLU A 1 73 ? 16.336 1.221 -3.637 1.00 60.91 73 GLU A CA 1
ATOM 590 C C . GLU A 1 73 ? 15.915 -0.125 -4.270 1.00 60.91 73 GLU A C 1
ATOM 592 O O . GLU A 1 73 ? 16.353 -1.186 -3.824 1.00 60.91 73 GLU A O 1
ATOM 597 N N . TYR A 1 74 ? 15.092 -0.107 -5.328 1.00 54.06 74 TYR A N 1
ATOM 598 C CA . TYR A 1 74 ? 14.701 -1.302 -6.087 1.00 54.06 74 TYR A CA 1
ATOM 599 C C . TYR A 1 74 ? 15.610 -1.582 -7.290 1.00 54.06 74 TYR A C 1
ATOM 601 O O . TYR A 1 74 ? 15.630 -2.722 -7.749 1.00 54.06 74 TYR A O 1
ATOM 609 N N . TYR A 1 75 ? 16.406 -0.606 -7.759 1.00 51.62 75 TYR A N 1
ATOM 610 C CA . TYR A 1 75 ? 17.395 -0.851 -8.820 1.00 51.62 75 TYR A CA 1
ATOM 611 C C . TYR A 1 75 ? 18.455 -1.856 -8.365 1.00 51.62 75 TYR A C 1
ATOM 613 O O . TYR A 1 75 ? 18.776 -2.779 -9.107 1.00 51.62 75 TYR A O 1
ATOM 621 N N . ASP A 1 76 ? 18.964 -1.718 -7.137 1.00 51.03 76 ASP A N 1
ATOM 622 C CA . ASP A 1 76 ? 19.966 -2.649 -6.603 1.00 51.03 76 ASP A CA 1
ATOM 623 C C . ASP A 1 76 ? 19.366 -4.042 -6.378 1.00 51.03 76 ASP A C 1
ATOM 625 O O . ASP A 1 76 ? 19.992 -5.062 -6.666 1.00 51.03 76 ASP A O 1
ATOM 629 N N . ARG A 1 77 ? 18.110 -4.111 -5.915 1.00 51.19 77 ARG A N 1
ATOM 630 C CA . ARG A 1 77 ? 17.464 -5.381 -5.567 1.00 51.19 77 ARG A CA 1
ATOM 631 C C . ARG A 1 77 ? 17.282 -6.298 -6.783 1.00 51.19 77 ARG A C 1
ATOM 633 O O . ARG A 1 77 ? 17.466 -7.504 -6.646 1.00 51.19 77 ARG A O 1
ATOM 640 N N . GLU A 1 78 ? 16.985 -5.756 -7.965 1.00 49.16 78 GLU A N 1
ATOM 641 C CA . GLU A 1 78 ? 16.918 -6.554 -9.199 1.00 49.16 78 GLU A CA 1
ATOM 642 C C . GLU A 1 78 ? 18.284 -7.047 -9.687 1.00 49.16 78 GLU A C 1
ATOM 644 O O . GLU A 1 78 ? 18.373 -8.177 -10.166 1.00 49.16 78 GLU A O 1
ATOM 649 N N . VAL A 1 79 ? 19.359 -6.269 -9.507 1.00 50.28 79 VAL A N 1
ATOM 650 C CA . VAL A 1 79 ? 20.726 -6.745 -9.793 1.00 50.28 79 VAL A CA 1
ATOM 651 C C . VAL A 1 79 ? 21.044 -7.963 -8.922 1.00 50.28 79 VAL A C 1
ATOM 653 O O . VAL A 1 79 ? 21.561 -8.961 -9.424 1.00 50.28 79 VAL A O 1
ATOM 656 N N . TYR A 1 80 ? 20.649 -7.935 -7.645 1.00 46.28 80 TYR A N 1
ATOM 657 C CA . TYR A 1 80 ? 20.781 -9.088 -6.752 1.00 46.28 80 TYR A CA 1
ATOM 658 C C . TYR A 1 80 ? 19.937 -10.294 -7.194 1.00 46.28 80 TYR A C 1
ATOM 660 O O . TYR A 1 80 ? 20.454 -11.409 -7.165 1.00 46.28 80 TYR A O 1
ATOM 668 N N . TYR A 1 81 ? 18.686 -10.111 -7.634 1.00 49.62 81 TYR A N 1
ATOM 669 C CA . TYR A 1 81 ? 17.843 -11.223 -8.109 1.00 49.62 81 TYR A CA 1
ATOM 670 C C . TYR A 1 81 ? 18.305 -11.814 -9.452 1.00 49.62 81 TYR A C 1
ATOM 672 O O . TYR A 1 81 ? 18.259 -13.037 -9.620 1.00 49.62 81 TYR A O 1
ATOM 680 N N . MET A 1 82 ? 18.793 -10.991 -10.389 1.00 40.78 82 MET A N 1
ATOM 681 C CA . MET A 1 82 ? 19.405 -11.483 -11.631 1.00 40.78 82 MET A CA 1
ATOM 682 C C . MET A 1 82 ? 20.689 -12.259 -11.348 1.00 40.78 82 MET A C 1
ATOM 684 O O . MET A 1 82 ? 20.873 -13.337 -11.903 1.00 40.78 82 MET A O 1
ATOM 688 N N . LEU A 1 83 ? 21.550 -11.763 -10.452 1.00 40.03 83 LEU A N 1
ATOM 689 C CA . LEU A 1 83 ? 22.733 -12.504 -10.016 1.00 40.03 83 LEU A CA 1
ATOM 690 C C . LEU A 1 83 ? 22.324 -13.836 -9.372 1.00 40.03 83 LEU A C 1
ATOM 692 O O . LEU A 1 83 ? 22.811 -14.881 -9.784 1.00 40.03 83 LEU A O 1
ATOM 696 N N . PHE A 1 84 ? 21.368 -13.843 -8.442 1.00 42.56 84 PHE A N 1
ATOM 697 C CA . PHE A 1 84 ? 20.924 -15.078 -7.785 1.00 42.56 84 PHE A CA 1
ATOM 698 C C . PHE A 1 84 ? 20.361 -16.130 -8.753 1.00 42.56 84 PHE A C 1
ATOM 700 O O . PHE A 1 84 ? 20.570 -17.319 -8.539 1.00 42.56 84 PHE A O 1
ATOM 707 N N . SER A 1 85 ? 19.687 -15.705 -9.825 1.00 46.22 85 SER A N 1
ATOM 708 C CA . 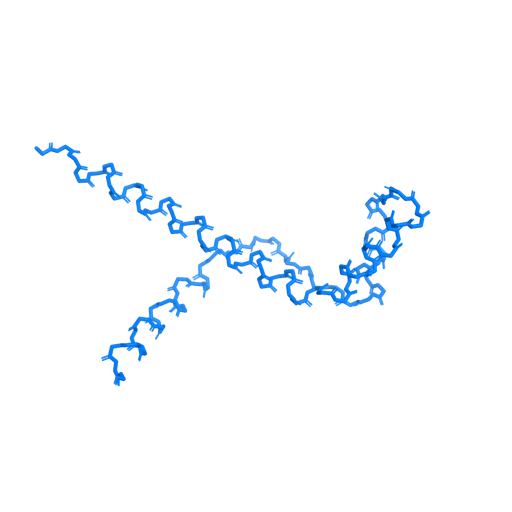SER A 1 85 ? 19.105 -16.609 -10.830 1.00 46.22 85 SER A CA 1
ATOM 709 C C . SER A 1 85 ? 20.127 -17.160 -11.833 1.00 46.22 85 SER A C 1
ATOM 711 O O . SER A 1 85 ? 19.826 -18.111 -12.542 1.00 46.22 85 SER A O 1
ATOM 713 N N . VAL A 1 86 ? 21.322 -16.564 -11.918 1.00 53.59 86 VAL A N 1
ATOM 714 C CA . VAL A 1 86 ? 22.422 -17.025 -12.788 1.00 53.59 86 VAL A CA 1
ATOM 715 C C . VAL A 1 86 ? 23.370 -17.985 -12.052 1.00 53.59 86 VAL A C 1
ATOM 717 O O . VAL A 1 86 ? 24.099 -18.737 -12.694 1.00 53.59 86 VAL A O 1
ATOM 720 N N . TYR A 1 87 ? 23.361 -17.987 -10.715 1.00 47.34 87 TYR A N 1
ATOM 721 C CA . TYR A 1 87 ? 24.223 -18.832 -9.872 1.00 47.34 87 TYR A CA 1
ATOM 722 C C . TYR A 1 87 ? 23.527 -20.090 -9.296 1.00 47.34 87 TYR A C 1
ATOM 724 O O . TYR A 1 87 ? 24.127 -20.777 -8.467 1.00 47.34 87 TYR A O 1
ATOM 732 N N . LEU A 1 88 ? 22.298 -20.403 -9.726 1.00 44.25 88 LEU A N 1
ATOM 733 C CA . LEU A 1 88 ? 21.518 -21.607 -9.381 1.00 44.25 88 LEU A CA 1
ATOM 734 C C . LEU A 1 88 ? 21.225 -22.428 -10.640 1.00 44.25 88 LEU A C 1
ATOM 736 O O . LEU A 1 88 ? 21.310 -23.672 -10.546 1.00 44.25 88 LEU A O 1
#

pLDDT: mean 79.73, std 17.79, range [40.03, 96.88]

InterPro domains:
  IPR037219 Peptidase M41-like [G3DSA:1.20.58.760] (1-66)
  IPR037219 Peptidase M41-like [SSF140990] (3-67)

Sequence (88 aa):
MGDNCEYEVAAKVEKIYDLAYSRAKEMLGKNRQVLEKFVEELLEFEILTGKVLERLIETNGGIREKEPFFLSEYYDREVYYMLFSVYL

Secondary structure (DSSP, 8-state):
--HHHHHHHHHHHHHHHHHHHHHHHHHHHHTHHHHHHHHHHHHHHS---HHHHHHHHHHTTPPPPPSSP-STHHHHHHHHHHHHHH--

Radius of gyration: 18.88 Å; chains: 1; bounding box: 44×36×53 Å